Protein AF-A0A2V7BMK0-F1 (afdb_monomer_lite)

Foldseek 3Di:
DDADDDDDDPPQALVNLLVVLVVLVVVLVVCVVPVLVVQCVQLVVCVVPDVVSVPDDSVVDDSVPDDGDRHADDPPVNLQVVVVVCVVVVNQVPPPDSCVRDDPPSRVSSVVSD

Sequence (114 aa):
FFHGTEVGSERVDAQTYAAFNRAVREAVRRINADKRAYLHYFIDYHGPDDPEIAALTIDDLRESRLVVCDPAPIPLDEMQRTFDWLKSWGMLEGTASPVDLVDFDVQREAHAAL

pLDDT: mean 92.26, std 6.26, range [62.94, 98.31]

Secondary structure (DSSP, 8-state):
---------TT--HHHHHHHHHHHHHHHHHHHH-SGGGTTHHHHTTTTT-HHHHT--GGGS-GGG-------PPPHHHHHHHHHHHHHTTTTTT---GGGT--HHHHHHHHHT-

Structure (mmCIF, N/CA/C/O backbone):
data_AF-A0A2V7BMK0-F1
#
_entry.id   AF-A0A2V7BMK0-F1
#
loop_
_atom_site.group_PDB
_atom_site.id
_atom_site.type_symbol
_atom_site.label_atom_id
_atom_site.label_alt_id
_atom_site.label_comp_id
_atom_site.label_asym_id
_atom_site.label_entity_id
_atom_site.label_seq_id
_atom_site.pdbx_PDB_ins_code
_atom_site.Cartn_x
_atom_site.Cartn_y
_atom_site.Cartn_z
_atom_site.occupancy
_atom_site.B_iso_or_equiv
_atom_site.auth_seq_id
_atom_site.auth_comp_id
_atom_site.auth_asym_id
_atom_site.auth_atom_id
_atom_site.pdbx_PDB_model_num
ATOM 1 N N . PHE A 1 1 ? -8.857 -9.842 -8.381 1.00 62.94 1 PHE A N 1
ATOM 2 C CA . PHE A 1 1 ? -7.791 -9.801 -7.365 1.00 62.94 1 PHE A CA 1
ATOM 3 C C . PHE A 1 1 ? -7.338 -8.357 -7.222 1.00 62.94 1 PHE A C 1
ATOM 5 O O . PHE A 1 1 ? -7.567 -7.594 -8.152 1.00 62.94 1 PHE A O 1
ATOM 12 N N . PHE A 1 2 ? -6.812 -7.968 -6.060 1.00 76.56 2 PHE A N 1
ATOM 13 C CA . PHE A 1 2 ? -6.234 -6.640 -5.842 1.00 76.56 2 PHE A CA 1
ATOM 14 C C . PHE A 1 2 ? -4.714 -6.799 -5.782 1.00 76.56 2 PHE A C 1
ATOM 16 O O . PHE A 1 2 ? -4.239 -7.676 -5.061 1.00 76.56 2 PHE A O 1
ATOM 23 N N . HIS A 1 3 ? -3.976 -5.975 -6.524 1.00 82.44 3 HIS A N 1
ATOM 24 C CA . HIS A 1 3 ? -2.517 -5.923 -6.474 1.00 82.44 3 HIS A CA 1
ATOM 25 C C . HIS A 1 3 ? -2.105 -4.571 -5.898 1.00 82.44 3 HIS A C 1
ATOM 27 O O . HIS A 1 3 ? -2.465 -3.525 -6.436 1.00 82.44 3 HIS A O 1
ATOM 33 N N . GLY A 1 4 ? -1.409 -4.602 -4.763 1.00 75.06 4 GLY A N 1
ATOM 34 C CA . GLY A 1 4 ? -0.757 -3.418 -4.214 1.00 75.06 4 GLY A CA 1
ATOM 35 C C . GLY A 1 4 ? 0.526 -3.127 -4.985 1.00 75.06 4 GLY A C 1
ATOM 36 O O . GLY A 1 4 ? 1.204 -4.052 -5.432 1.00 75.06 4 GLY A O 1
ATOM 37 N N . THR A 1 5 ? 0.858 -1.849 -5.136 1.00 79.12 5 THR A N 1
ATOM 38 C CA . THR A 1 5 ? 2.106 -1.405 -5.761 1.00 79.12 5 THR A CA 1
ATOM 39 C C . THR A 1 5 ? 2.835 -0.481 -4.804 1.00 79.12 5 THR A C 1
ATOM 41 O O . THR A 1 5 ? 2.249 0.496 -4.340 1.00 79.12 5 THR A O 1
ATOM 44 N N . GLU A 1 6 ? 4.102 -0.768 -4.539 1.00 84.88 6 GLU A N 1
ATOM 45 C CA . GLU A 1 6 ? 4.950 0.064 -3.690 1.00 84.88 6 GLU A CA 1
ATOM 46 C C . GLU A 1 6 ? 5.823 0.965 -4.562 1.00 84.88 6 GLU A C 1
ATOM 48 O O . GLU A 1 6 ? 6.371 0.524 -5.574 1.00 84.88 6 GLU A O 1
ATOM 53 N N . VAL A 1 7 ? 5.965 2.227 -4.163 1.00 86.75 7 VAL A N 1
ATOM 54 C CA . VAL A 1 7 ? 6.867 3.177 -4.821 1.00 86.75 7 VAL A CA 1
ATOM 55 C C . VAL A 1 7 ? 8.083 3.369 -3.924 1.00 86.75 7 VAL A C 1
ATOM 57 O O . VAL A 1 7 ? 7.992 3.957 -2.848 1.00 86.75 7 VAL A O 1
ATOM 60 N N . GLY A 1 8 ? 9.225 2.849 -4.367 1.00 85.56 8 GLY A N 1
ATOM 61 C CA . GLY A 1 8 ? 10.514 3.003 -3.699 1.00 85.56 8 GLY A CA 1
ATOM 62 C C . GLY A 1 8 ? 11.393 4.044 -4.387 1.00 85.56 8 GLY A C 1
ATOM 63 O O . GLY A 1 8 ? 11.264 4.300 -5.580 1.00 85.56 8 GLY A O 1
ATOM 64 N N . SER A 1 9 ? 12.322 4.638 -3.638 1.00 88.00 9 SER A N 1
ATOM 65 C CA . SER A 1 9 ? 13.436 5.379 -4.245 1.00 88.00 9 SER A CA 1
ATOM 66 C C . SER A 1 9 ? 14.479 4.411 -4.811 1.00 88.00 9 SER A C 1
ATOM 68 O O . SER A 1 9 ? 14.639 3.326 -4.256 1.00 88.00 9 SER A O 1
ATOM 70 N N . GLU A 1 10 ? 15.315 4.864 -5.748 1.00 86.62 10 GLU A N 1
ATOM 71 C CA . GLU A 1 10 ? 16.469 4.113 -6.295 1.00 86.62 10 GLU A CA 1
ATOM 72 C C . GLU A 1 10 ? 17.457 3.585 -5.232 1.00 86.62 10 GLU A C 1
ATOM 74 O O . GLU A 1 10 ? 18.289 2.727 -5.504 1.00 86.62 10 GLU A O 1
ATOM 79 N N . ARG A 1 11 ? 17.390 4.095 -3.997 1.00 89.25 11 ARG A N 1
ATOM 80 C CA . ARG A 1 11 ? 18.227 3.650 -2.872 1.00 89.25 11 ARG A CA 1
ATOM 81 C C . ARG A 1 11 ? 17.766 2.340 -2.229 1.00 89.25 11 ARG A C 1
ATOM 83 O O . ARG A 1 11 ? 18.446 1.859 -1.326 1.00 89.25 11 ARG A O 1
ATOM 90 N N . VAL A 1 12 ? 16.599 1.819 -2.603 1.00 91.31 12 VAL A N 1
ATOM 91 C CA . VAL A 1 12 ? 16.046 0.584 -2.039 1.00 91.31 12 VAL A CA 1
ATOM 92 C C . VAL A 1 12 ? 16.524 -0.593 -2.882 1.00 91.31 12 VAL A C 1
ATOM 94 O O . VAL A 1 12 ? 16.030 -0.814 -3.981 1.00 91.31 12 VAL A O 1
ATOM 97 N N . ASP A 1 13 ? 17.480 -1.354 -2.355 1.00 92.25 13 ASP A N 1
ATOM 98 C CA . ASP A 1 13 ? 17.949 -2.583 -2.994 1.00 92.25 13 ASP A CA 1
ATOM 99 C C . ASP A 1 13 ? 16.997 -3.771 -2.757 1.00 92.25 13 ASP A C 1
ATOM 101 O O . ASP A 1 13 ? 16.095 -3.734 -1.911 1.00 92.25 13 ASP A O 1
ATOM 105 N N . ALA A 1 14 ? 17.217 -4.864 -3.494 1.00 92.12 14 ALA A N 1
ATOM 106 C CA . ALA A 1 14 ? 16.399 -6.073 -3.402 1.00 92.12 14 ALA A CA 1
ATOM 107 C C . ALA A 1 14 ? 16.376 -6.683 -1.990 1.00 92.12 14 ALA A C 1
ATOM 109 O O . ALA A 1 14 ? 15.344 -7.194 -1.552 1.00 92.12 14 ALA A O 1
ATOM 110 N N . GLN A 1 15 ? 17.482 -6.604 -1.242 1.00 93.44 15 GLN A N 1
ATOM 111 C CA . GLN A 1 15 ? 17.551 -7.127 0.124 1.00 93.44 15 GLN A CA 1
ATOM 112 C C . GLN A 1 15 ? 16.658 -6.324 1.078 1.00 93.44 15 GLN A C 1
ATOM 114 O O . GLN A 1 15 ? 15.911 -6.902 1.878 1.00 93.44 15 GLN A O 1
ATOM 119 N N . THR A 1 16 ? 16.728 -4.998 0.994 1.00 93.62 16 THR A N 1
ATOM 120 C CA . THR A 1 16 ? 15.912 -4.066 1.774 1.00 93.62 16 THR A CA 1
ATOM 121 C C . THR A 1 16 ? 14.443 -4.219 1.402 1.00 93.62 16 THR A C 1
ATOM 123 O O . THR A 1 16 ? 13.597 -4.335 2.291 1.00 93.62 16 THR A O 1
ATOM 126 N N . TYR A 1 17 ? 14.135 -4.321 0.107 1.00 92.75 17 TYR A N 1
ATOM 127 C CA . TYR A 1 17 ? 12.772 -4.531 -0.373 1.00 92.75 17 TYR A CA 1
ATOM 128 C C . TYR A 1 17 ? 12.198 -5.885 0.079 1.00 92.75 17 TYR A C 1
ATOM 130 O O . TYR A 1 17 ? 11.066 -5.955 0.553 1.00 92.75 17 TYR A O 1
ATOM 138 N N . ALA A 1 18 ? 12.993 -6.960 0.067 1.00 93.06 18 ALA A N 1
ATOM 139 C CA . ALA A 1 18 ? 12.579 -8.258 0.606 1.00 93.06 18 ALA A CA 1
ATOM 140 C C . ALA A 1 18 ? 12.309 -8.204 2.120 1.00 93.06 18 ALA A C 1
ATOM 142 O O . ALA A 1 18 ? 11.354 -8.810 2.610 1.00 93.06 18 ALA A O 1
ATOM 143 N N . ALA A 1 19 ? 13.137 -7.480 2.882 1.00 94.50 19 ALA A N 1
ATOM 144 C CA . ALA A 1 19 ? 12.921 -7.288 4.315 1.00 94.50 19 ALA A CA 1
ATOM 145 C C . ALA A 1 19 ? 11.632 -6.514 4.602 1.00 94.50 19 ALA A C 1
ATOM 147 O O . ALA A 1 19 ? 10.859 -6.918 5.475 1.00 94.50 19 ALA A O 1
ATOM 148 N N . PHE A 1 20 ? 11.379 -5.462 3.827 1.00 93.19 20 PHE A N 1
ATOM 149 C CA . PHE A 1 20 ? 10.130 -4.717 3.860 1.00 93.19 20 PHE A CA 1
ATOM 150 C C . PHE A 1 20 ? 8.929 -5.623 3.546 1.00 93.19 20 PHE A C 1
ATOM 152 O O . PHE A 1 20 ? 8.000 -5.701 4.349 1.00 93.19 20 PHE A O 1
ATOM 159 N N . ASN A 1 21 ? 8.989 -6.418 2.474 1.00 93.31 21 ASN A N 1
ATOM 160 C CA . ASN A 1 21 ? 7.914 -7.340 2.102 1.00 93.31 21 ASN A CA 1
ATOM 161 C C . ASN A 1 21 ? 7.611 -8.38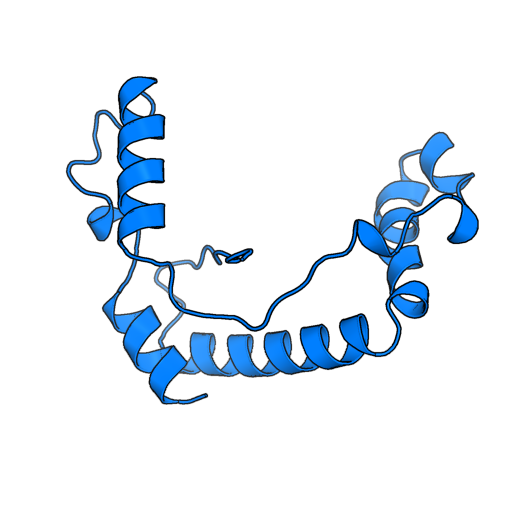7 3.186 1.00 93.31 21 ASN A C 1
ATOM 163 O O . ASN A 1 21 ? 6.448 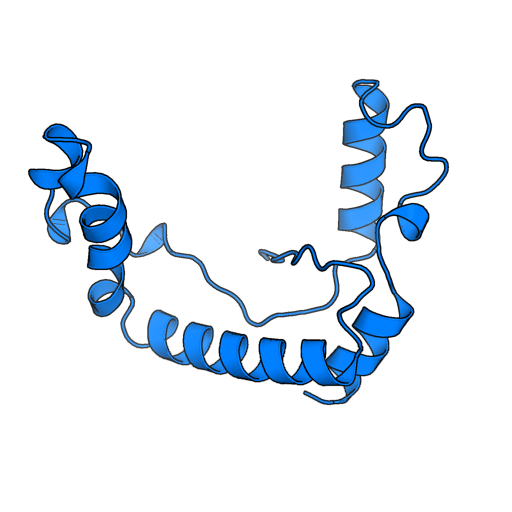-8.730 3.393 1.00 93.31 21 ASN A O 1
ATOM 167 N N . ARG A 1 22 ? 8.613 -8.873 3.935 1.00 95.62 22 ARG A N 1
ATOM 168 C CA . ARG A 1 22 ? 8.367 -9.753 5.096 1.00 95.62 22 ARG A CA 1
ATOM 169 C C . ARG A 1 22 ? 7.572 -9.049 6.196 1.00 95.62 22 ARG A C 1
ATOM 171 O O . ARG A 1 22 ? 6.674 -9.657 6.776 1.00 95.62 22 ARG A O 1
ATOM 178 N N . ALA A 1 23 ? 7.882 -7.783 6.474 1.00 96.38 23 ALA A N 1
ATOM 179 C CA . ALA A 1 23 ? 7.135 -6.990 7.447 1.00 96.38 23 ALA A CA 1
ATOM 180 C C . ALA A 1 23 ? 5.696 -6.725 6.972 1.00 96.38 23 ALA A C 1
ATOM 182 O O . ALA A 1 23 ? 4.759 -6.894 7.752 1.00 96.38 23 ALA A O 1
ATOM 183 N N . VAL A 1 24 ? 5.513 -6.400 5.687 1.00 95.12 24 VAL A N 1
ATOM 184 C CA . VAL A 1 24 ? 4.187 -6.224 5.073 1.00 95.12 24 VAL A CA 1
ATOM 185 C C . VAL A 1 24 ? 3.368 -7.511 5.162 1.00 95.12 24 VAL A C 1
ATOM 187 O O . VAL A 1 24 ? 2.229 -7.459 5.612 1.00 95.12 24 VAL A O 1
ATOM 190 N N . ARG A 1 25 ? 3.938 -8.680 4.837 1.00 95.38 25 ARG A N 1
ATOM 191 C CA . ARG A 1 25 ? 3.248 -9.980 4.977 1.00 95.38 25 ARG A CA 1
ATOM 192 C C . ARG A 1 25 ? 2.775 -10.238 6.403 1.00 95.38 25 ARG A C 1
ATOM 194 O O . ARG A 1 25 ? 1.652 -10.690 6.615 1.00 95.38 25 ARG A O 1
ATOM 201 N N . GLU A 1 26 ? 3.600 -9.919 7.396 1.00 97.94 26 GLU A N 1
ATOM 202 C CA . GLU A 1 26 ? 3.196 -10.060 8.794 1.00 97.94 26 GLU A CA 1
ATOM 203 C C . GLU A 1 26 ? 2.070 -9.081 9.169 1.00 97.94 26 GLU A C 1
ATOM 205 O O . GLU A 1 26 ? 1.141 -9.464 9.883 1.00 97.94 26 GLU A O 1
ATOM 210 N N . ALA A 1 27 ? 2.092 -7.848 8.656 1.00 97.12 27 ALA A N 1
ATOM 211 C CA . ALA A 1 27 ? 0.995 -6.899 8.836 1.00 97.12 27 ALA A CA 1
ATOM 212 C C . ALA A 1 27 ? -0.300 -7.389 8.167 1.00 97.12 27 ALA A C 1
ATOM 214 O O . ALA A 1 27 ? -1.341 -7.422 8.820 1.00 97.12 27 ALA A O 1
ATOM 215 N N . VAL A 1 28 ? -0.232 -7.857 6.915 1.00 96.75 28 VAL A N 1
ATOM 216 C CA . VAL A 1 28 ? -1.360 -8.456 6.179 1.00 96.75 28 VAL A CA 1
ATOM 217 C C . VAL A 1 28 ? -1.960 -9.613 6.971 1.00 96.75 28 VAL A C 1
ATOM 219 O O . VAL A 1 28 ? -3.179 -9.670 7.141 1.00 96.75 28 VAL A O 1
ATOM 222 N N . ARG A 1 29 ? -1.122 -10.509 7.512 1.00 97.88 29 ARG A N 1
ATOM 223 C CA . ARG A 1 29 ? -1.565 -11.636 8.343 1.00 97.88 29 ARG A CA 1
ATOM 224 C C . ARG A 1 29 ? -2.322 -11.163 9.584 1.00 97.88 29 ARG A C 1
ATOM 226 O O . ARG A 1 29 ? -3.385 -11.703 9.883 1.00 97.88 29 ARG A O 1
ATOM 233 N N . ARG A 1 30 ? -1.790 -10.174 10.310 1.00 98.31 30 ARG A N 1
ATOM 234 C CA . ARG A 1 30 ? -2.419 -9.652 11.536 1.00 98.31 30 ARG A CA 1
ATOM 235 C C . ARG A 1 30 ? -3.722 -8.911 11.247 1.00 98.31 30 ARG A C 1
ATOM 237 O O . ARG A 1 30 ? -4.725 -9.200 11.890 1.00 98.31 30 ARG A O 1
ATOM 244 N N . ILE A 1 31 ? -3.726 -8.030 10.247 1.00 97.75 31 ILE A N 1
ATOM 245 C CA . ILE A 1 31 ? -4.911 -7.265 9.838 1.00 97.75 31 ILE A CA 1
ATOM 246 C C . ILE A 1 31 ? -6.014 -8.209 9.361 1.00 97.75 31 ILE A C 1
ATOM 248 O O . ILE A 1 31 ? -7.171 -8.042 9.726 1.00 97.75 31 ILE A O 1
ATOM 252 N N . ASN A 1 32 ? -5.687 -9.229 8.563 1.00 97.06 32 ASN A N 1
ATOM 2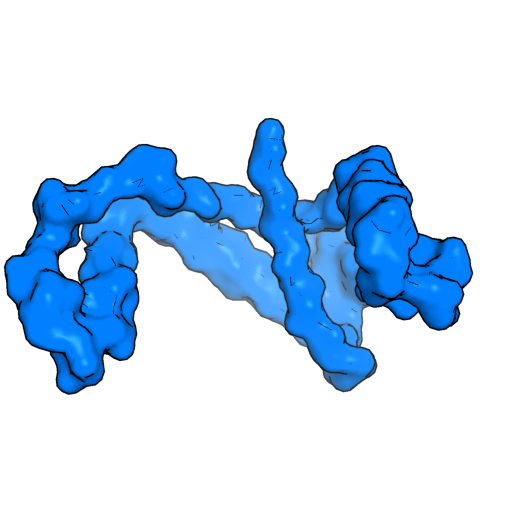53 C CA . ASN A 1 32 ? -6.701 -10.176 8.106 1.00 97.06 32 ASN A CA 1
ATOM 254 C C . ASN A 1 32 ? -7.244 -11.076 9.224 1.00 97.06 32 ASN A C 1
ATOM 256 O O . ASN A 1 32 ? -8.380 -11.531 9.094 1.00 97.06 32 ASN A O 1
ATOM 260 N N . ALA A 1 33 ? -6.479 -11.312 10.295 1.00 98.19 33 ALA A N 1
ATOM 261 C CA . ALA A 1 33 ? -6.933 -12.076 11.457 1.00 98.19 33 ALA A CA 1
ATOM 262 C C . ALA A 1 33 ? -7.924 -11.295 12.338 1.00 98.19 33 ALA A C 1
ATOM 264 O O . ALA A 1 33 ? -8.830 -11.902 12.901 1.00 98.19 33 ALA A O 1
ATOM 265 N N . ASP A 1 34 ? -7.769 -9.973 12.438 1.00 98.00 34 ASP A N 1
ATOM 266 C CA . ASP A 1 34 ? -8.668 -9.097 13.192 1.00 98.00 34 ASP A CA 1
ATOM 267 C C . ASP A 1 34 ? -8.665 -7.692 12.582 1.00 98.00 34 ASP A C 1
ATOM 269 O O . ASP A 1 34 ? -7.907 -6.824 13.002 1.00 98.00 34 ASP A O 1
ATOM 273 N N . LYS A 1 35 ? -9.508 -7.450 11.571 1.00 97.75 35 LYS A N 1
ATOM 274 C CA . LYS A 1 35 ? -9.567 -6.139 10.902 1.00 97.75 35 LYS A CA 1
ATOM 275 C C . LYS A 1 35 ? -10.025 -5.045 11.857 1.00 97.75 35 LYS A C 1
ATOM 277 O O . LYS A 1 35 ? -9.542 -3.916 11.773 1.00 97.75 35 LYS A O 1
ATOM 282 N N . ARG A 1 36 ? -10.944 -5.385 12.763 1.00 97.56 36 ARG A N 1
ATOM 283 C CA . ARG A 1 36 ? -11.561 -4.451 13.703 1.00 97.56 36 ARG A CA 1
ATOM 284 C C . ARG A 1 36 ? -10.522 -3.792 14.603 1.00 97.56 36 ARG A C 1
ATOM 286 O O . ARG A 1 36 ? -10.594 -2.581 14.801 1.00 97.56 36 ARG A O 1
ATOM 293 N N . ALA A 1 37 ? -9.525 -4.549 15.063 1.00 97.44 37 ALA A N 1
ATOM 294 C CA . ALA A 1 37 ? -8.426 -4.031 15.876 1.00 97.44 37 ALA A CA 1
ATOM 295 C C . ALA A 1 37 ? -7.562 -2.962 15.183 1.00 97.44 37 ALA A C 1
ATOM 297 O O . ALA A 1 37 ? -6.836 -2.258 15.873 1.00 97.44 37 ALA A O 1
ATOM 298 N N . TYR A 1 38 ? -7.638 -2.813 13.855 1.00 97.44 38 TYR A N 1
ATOM 299 C CA . TYR A 1 38 ? -6.841 -1.846 13.087 1.00 97.44 38 TYR A CA 1
ATOM 300 C C . TYR A 1 38 ? -7.657 -0.662 12.551 1.00 97.44 38 TYR A C 1
ATOM 302 O O . TYR A 1 38 ? -7.074 0.298 12.052 1.00 97.44 38 TYR A O 1
ATOM 310 N N . LEU A 1 39 ? -8.993 -0.688 12.648 1.00 97.38 39 LEU A N 1
ATOM 311 C CA . LEU A 1 39 ? -9.846 0.373 12.091 1.00 97.38 39 LEU A CA 1
ATOM 312 C C . LEU A 1 39 ? -9.636 1.732 12.769 1.00 97.38 39 LEU A C 1
ATOM 314 O O . LEU A 1 39 ? -9.820 2.763 12.126 1.00 97.38 39 LEU A O 1
ATOM 318 N N . HIS A 1 40 ? -9.209 1.742 14.034 1.00 97.06 40 HIS A N 1
ATOM 319 C CA . HIS A 1 40 ? -8.957 2.981 14.770 1.00 97.06 40 HIS A CA 1
ATOM 320 C C . HIS A 1 40 ? -7.874 3.852 14.111 1.00 97.06 40 HIS A C 1
ATOM 322 O O . HIS A 1 40 ? -7.948 5.070 14.215 1.00 97.06 40 HIS A O 1
ATOM 328 N N . TYR A 1 41 ? -6.925 3.273 13.359 1.00 96.81 41 TYR A N 1
ATOM 329 C CA . TYR A 1 41 ? -5.873 4.049 12.694 1.00 96.81 41 TYR A CA 1
ATOM 330 C C . TYR A 1 41 ? -6.414 5.089 11.701 1.00 96.81 41 TYR A C 1
ATOM 332 O O . TYR A 1 41 ? -5.792 6.136 11.530 1.00 96.81 41 TYR A O 1
ATOM 340 N N . PHE A 1 42 ? -7.574 4.841 11.080 1.00 95.31 42 PHE A N 1
ATOM 341 C CA . PHE A 1 42 ? -8.220 5.812 10.186 1.00 95.31 42 PHE A CA 1
ATOM 342 C C . PHE A 1 42 ? -8.784 7.028 10.931 1.00 95.31 42 PHE A C 1
ATOM 344 O O . PHE A 1 42 ? -8.945 8.088 10.333 1.00 95.31 42 PHE A O 1
ATOM 351 N N . ILE A 1 43 ? -9.073 6.873 12.223 1.00 97.56 43 ILE A N 1
ATOM 352 C CA . ILE A 1 43 ? -9.585 7.932 13.092 1.00 97.56 43 ILE A CA 1
ATOM 353 C C . ILE A 1 43 ? -8.406 8.638 13.758 1.00 97.56 43 ILE A C 1
ATOM 355 O O . ILE A 1 43 ? -8.277 9.848 13.637 1.00 97.56 43 ILE A O 1
ATOM 359 N N . ASP A 1 44 ? -7.501 7.889 14.389 1.00 97.56 44 ASP A N 1
ATOM 360 C CA . ASP A 1 44 ? -6.392 8.434 15.180 1.00 97.56 44 ASP A CA 1
ATOM 361 C C . ASP A 1 44 ? -5.464 9.352 14.378 1.00 97.56 44 ASP A C 1
ATOM 363 O O . ASP A 1 44 ? -4.934 10.319 14.921 1.00 97.56 44 ASP A O 1
ATOM 367 N N . TYR A 1 45 ? -5.249 9.052 13.092 1.00 96.50 45 TYR A N 1
ATOM 368 C CA . TYR A 1 45 ? -4.367 9.852 12.245 1.00 96.50 45 TYR A CA 1
ATOM 369 C C . TYR A 1 45 ? -4.970 11.217 11.880 1.00 96.50 45 TYR A C 1
ATOM 371 O O . TYR A 1 45 ? -4.247 12.207 11.833 1.00 96.50 45 TYR A O 1
ATOM 379 N N . HIS A 1 46 ? -6.281 11.280 11.631 1.00 95.56 46 HIS A N 1
ATOM 380 C CA . HIS A 1 46 ? -6.960 12.484 11.131 1.00 95.56 46 HIS A CA 1
ATOM 381 C C . HIS A 1 46 ? -7.736 13.250 12.211 1.00 95.56 46 HIS A C 1
ATOM 383 O O . HIS A 1 46 ? -7.909 14.460 12.102 1.00 95.56 46 HIS A O 1
ATOM 389 N N . GLY A 1 47 ? -8.174 12.572 13.270 1.00 97.19 47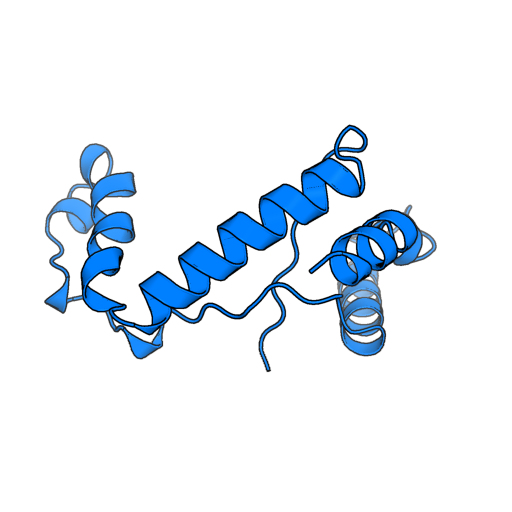 GLY A N 1
ATOM 390 C CA . GLY A 1 47 ? -8.961 13.143 14.361 1.00 97.19 47 GLY A CA 1
ATOM 391 C C . GLY A 1 47 ? -8.327 14.348 15.072 1.00 97.19 47 GLY A C 1
ATOM 392 O O . GLY A 1 47 ? -9.077 15.232 15.480 1.00 97.19 47 GLY A O 1
ATOM 393 N N . PRO A 1 48 ? -6.989 14.463 15.212 1.00 97.56 48 PRO A N 1
ATOM 394 C CA . PRO A 1 48 ? -6.382 15.671 15.772 1.00 97.56 48 PRO A CA 1
ATOM 395 C C . PRO A 1 48 ? -6.685 16.952 14.980 1.00 97.56 48 PRO A C 1
ATOM 397 O O . PRO A 1 48 ? -6.792 18.018 15.586 1.00 97.56 48 PRO A O 1
ATOM 400 N N . ASP A 1 49 ? -6.845 16.841 13.658 1.00 97.50 49 ASP A N 1
ATOM 401 C CA . ASP A 1 49 ? -6.998 17.979 12.744 1.00 97.50 49 ASP A CA 1
ATOM 402 C C . ASP A 1 49 ? -8.432 18.133 12.200 1.00 97.50 49 ASP A C 1
ATOM 404 O O . ASP A 1 49 ? -8.776 19.187 11.661 1.00 97.50 49 ASP A O 1
ATOM 408 N N . ASP A 1 50 ? -9.282 17.112 12.354 1.00 97.81 50 ASP A N 1
ATOM 409 C CA . ASP A 1 50 ? -10.648 17.082 11.827 1.00 97.81 50 ASP A CA 1
ATOM 410 C C . ASP A 1 50 ? -11.670 16.644 12.902 1.00 97.81 50 ASP A C 1
ATOM 412 O O . ASP A 1 50 ? -11.754 15.457 13.245 1.00 97.81 50 ASP A O 1
ATOM 416 N N . PRO A 1 51 ? -12.487 17.583 13.428 1.00 97.50 51 PRO A N 1
ATOM 417 C CA . PRO A 1 51 ? -13.512 17.285 14.426 1.00 97.50 51 PRO A CA 1
ATOM 418 C C . PRO A 1 51 ? -14.601 16.312 13.959 1.00 97.50 51 PRO A C 1
ATOM 420 O O . PRO A 1 51 ? -15.176 15.615 14.795 1.00 97.50 51 PRO A O 1
ATOM 423 N N . GLU A 1 52 ? -14.914 16.266 12.659 1.00 97.94 52 GLU A N 1
ATOM 424 C CA . GLU A 1 52 ? -15.906 15.326 12.128 1.00 97.94 52 GLU A CA 1
ATOM 425 C C . GLU A 1 52 ? -15.351 13.902 12.153 1.00 97.94 52 GLU A C 1
ATOM 427 O O . GLU A 1 52 ? -16.059 12.975 12.546 1.00 97.94 52 GLU A O 1
ATOM 432 N N . ILE A 1 53 ? -14.065 13.732 11.829 1.00 97.31 53 ILE A N 1
ATOM 433 C CA . ILE A 1 53 ? -13.392 12.433 11.940 1.00 97.31 53 ILE A CA 1
ATOM 434 C C . ILE A 1 53 ? -13.209 12.026 13.404 1.00 97.31 53 ILE A C 1
ATOM 436 O O . ILE A 1 53 ? -13.448 10.869 13.742 1.00 97.31 53 ILE A O 1
ATOM 440 N N . ALA A 1 54 ? -12.854 12.961 14.289 1.00 97.50 54 ALA A N 1
ATOM 441 C CA . ALA A 1 54 ? -12.692 12.695 15.721 1.00 97.50 54 ALA A CA 1
ATOM 442 C C . ALA A 1 54 ? -13.981 12.205 16.406 1.00 97.50 54 ALA A C 1
ATOM 444 O O . ALA A 1 54 ? -13.916 11.547 17.444 1.00 97.50 54 ALA A O 1
ATOM 445 N N . ALA A 1 55 ? -15.147 12.542 15.848 1.00 98.12 55 ALA A N 1
ATOM 446 C CA . ALA A 1 55 ? -16.442 12.096 16.348 1.00 98.12 55 ALA A CA 1
ATOM 447 C C . ALA A 1 55 ? -16.801 10.659 15.927 1.00 98.12 55 ALA A C 1
ATOM 449 O O . ALA A 1 55 ? -17.735 10.086 16.493 1.00 98.12 55 ALA A O 1
ATOM 450 N N . LEU A 1 56 ? -16.095 10.083 14.947 1.00 98.12 56 LEU A N 1
ATOM 451 C CA . LEU A 1 56 ? -16.337 8.719 14.485 1.00 98.12 56 LEU A CA 1
ATOM 452 C C . LEU A 1 56 ? -15.860 7.689 15.509 1.00 98.12 56 LEU A C 1
ATOM 454 O O . LEU A 1 56 ? -14.940 7.899 16.300 1.00 98.12 56 LEU A O 1
ATOM 458 N N . THR A 1 57 ? -16.465 6.515 15.428 1.00 97.75 57 THR A N 1
ATOM 459 C CA . THR A 1 57 ? -16.066 5.312 16.146 1.00 97.75 57 THR A CA 1
ATOM 460 C C . THR A 1 57 ? -15.732 4.203 15.153 1.00 97.75 57 THR A C 1
ATOM 462 O O . THR A 1 57 ? -16.065 4.264 13.969 1.00 97.75 57 THR A O 1
ATOM 465 N N . ILE A 1 58 ? -15.102 3.129 15.630 1.00 97.44 58 ILE A N 1
ATOM 466 C CA . ILE A 1 58 ? -14.823 1.960 14.782 1.00 97.44 58 ILE A CA 1
ATOM 467 C C . ILE A 1 58 ? -16.097 1.304 14.223 1.00 97.44 58 ILE A C 1
ATOM 469 O O . ILE A 1 58 ? -16.015 0.601 13.220 1.00 97.44 58 ILE A O 1
ATOM 473 N N . ASP A 1 59 ? -17.260 1.532 14.844 1.00 97.81 59 ASP A N 1
ATOM 474 C CA . ASP A 1 59 ? -18.548 1.003 14.382 1.00 97.81 59 ASP A CA 1
ATOM 475 C C . ASP A 1 59 ? -19.104 1.764 13.169 1.00 97.81 59 ASP A C 1
ATOM 477 O O . ASP A 1 59 ? -19.935 1.229 12.432 1.00 97.81 59 ASP A O 1
ATOM 481 N N . ASP A 1 60 ? -18.590 2.966 12.899 1.00 97.38 60 ASP A N 1
ATOM 482 C CA . ASP A 1 60 ? -18.914 3.749 11.703 1.00 97.38 60 ASP A CA 1
ATOM 483 C C . ASP A 1 60 ? -18.131 3.270 10.464 1.00 97.38 60 ASP A C 1
ATOM 485 O O . ASP A 1 60 ? -18.456 3.612 9.321 1.00 97.38 60 ASP A O 1
ATOM 489 N N . LEU A 1 61 ? -17.109 2.432 10.668 1.00 96.56 61 LEU A N 1
ATOM 490 C CA . LEU A 1 61 ? -16.224 1.920 9.628 1.00 96.56 61 LEU A CA 1
ATOM 491 C C . LEU A 1 61 ? -16.594 0.483 9.239 1.00 96.56 61 LEU A C 1
ATOM 493 O O . LEU A 1 61 ? -16.943 -0.363 10.058 1.00 96.56 61 LEU A O 1
ATOM 497 N N . ARG A 1 62 ? -16.500 0.173 7.942 1.00 96.31 62 ARG A N 1
ATOM 498 C CA . ARG A 1 62 ? -16.852 -1.154 7.412 1.00 96.31 62 ARG A CA 1
ATOM 499 C C . ARG A 1 62 ? -15.603 -1.993 7.185 1.00 96.31 62 ARG A C 1
ATOM 501 O O . ARG A 1 62 ? -14.867 -1.729 6.238 1.00 96.31 62 ARG A O 1
ATOM 508 N N . GLU A 1 63 ? -15.438 -3.078 7.942 1.00 95.56 63 GLU A N 1
ATOM 509 C CA . GLU A 1 63 ? -14.314 -4.023 7.780 1.00 95.56 63 GLU A CA 1
ATOM 510 C C . GLU A 1 63 ? -14.153 -4.534 6.339 1.00 95.56 63 GLU A C 1
ATOM 512 O O . GLU A 1 63 ? -13.038 -4.683 5.850 1.00 95.56 63 GLU A O 1
ATOM 517 N N . SER A 1 64 ? -15.262 -4.737 5.617 1.00 94.62 64 SER A N 1
ATOM 518 C CA . SER A 1 64 ? -15.255 -5.162 4.204 1.00 94.62 64 SER A CA 1
ATOM 519 C C . SER A 1 64 ? -14.562 -4.187 3.241 1.00 94.62 64 SER A C 1
ATOM 521 O O . SER A 1 64 ? -14.261 -4.566 2.111 1.00 94.62 64 SER A O 1
ATOM 523 N N . ARG A 1 65 ? -14.318 -2.937 3.657 1.00 93.81 65 ARG A N 1
ATOM 524 C CA . ARG A 1 65 ? -13.583 -1.932 2.876 1.00 93.81 65 ARG A CA 1
ATOM 525 C C . ARG A 1 65 ? -12.077 -1.955 3.139 1.00 93.81 65 ARG A C 1
ATOM 527 O O . ARG A 1 65 ? -11.339 -1.419 2.321 1.00 93.81 65 ARG A O 1
ATOM 534 N N . LEU A 1 66 ? -11.621 -2.596 4.217 1.00 94.38 66 LEU A N 1
ATOM 535 C CA . LEU A 1 66 ? -10.201 -2.805 4.484 1.00 94.38 66 LEU A CA 1
ATOM 536 C C . LEU A 1 66 ? -9.748 -4.105 3.815 1.00 94.38 66 LEU A C 1
ATOM 538 O O . LEU A 1 66 ? -9.901 -5.199 4.361 1.00 94.38 66 LEU A O 1
ATOM 542 N N . VAL A 1 67 ? -9.199 -3.980 2.609 1.00 93.38 67 VAL A N 1
ATOM 543 C CA . VAL A 1 67 ? -8.677 -5.111 1.837 1.00 93.38 67 VAL A CA 1
ATOM 544 C C . VAL A 1 67 ? -7.164 -4.990 1.750 1.00 93.38 67 VAL A C 1
ATOM 546 O O . VAL A 1 67 ? -6.650 -4.055 1.147 1.00 93.38 67 VAL A O 1
ATOM 549 N N . VAL A 1 68 ? -6.462 -5.949 2.352 1.00 93.88 68 VAL A N 1
ATOM 550 C CA . VAL A 1 68 ? -5.003 -6.066 2.278 1.00 93.88 68 VAL A CA 1
ATOM 551 C C . VAL A 1 68 ? -4.637 -7.453 1.761 1.00 93.88 68 VAL A C 1
ATOM 553 O O . VAL A 1 68 ? -5.214 -8.462 2.185 1.00 93.88 68 VAL A O 1
ATOM 556 N N . CYS A 1 69 ? -3.699 -7.496 0.821 1.00 92.81 69 CYS A N 1
ATOM 557 C CA . CYS A 1 69 ? -3.222 -8.711 0.170 1.00 92.81 69 CYS A CA 1
ATOM 558 C C . CYS A 1 69 ? -1.717 -8.845 0.386 1.00 92.81 69 CYS A C 1
ATOM 560 O O . CYS A 1 69 ? -1.032 -7.843 0.587 1.00 92.81 69 CYS A O 1
ATOM 562 N N . ASP A 1 70 ? -1.212 -10.078 0.337 1.00 92.56 70 ASP A N 1
ATOM 563 C CA . ASP A 1 70 ? 0.231 -10.305 0.365 1.00 92.56 70 ASP A CA 1
ATOM 564 C C . ASP A 1 70 ? 0.900 -9.563 -0.809 1.00 92.56 70 ASP A C 1
ATOM 566 O O . ASP A 1 70 ? 0.335 -9.527 -1.908 1.00 92.56 70 ASP A O 1
ATOM 570 N N . PRO A 1 71 ? 2.094 -8.977 -0.600 1.00 90.62 71 PRO A N 1
ATOM 571 C CA . PRO A 1 71 ? 2.835 -8.316 -1.658 1.00 90.62 71 PRO A CA 1
ATOM 572 C C . PRO A 1 71 ? 3.201 -9.337 -2.738 1.00 90.62 71 PRO A C 1
ATOM 574 O O . PRO A 1 71 ? 3.758 -10.401 -2.453 1.00 90.62 71 PRO A O 1
ATOM 577 N N . ALA A 1 72 ? 2.923 -8.985 -3.987 1.00 89.38 72 ALA A N 1
ATOM 578 C CA . ALA A 1 72 ? 3.225 -9.789 -5.161 1.00 89.38 72 ALA A CA 1
ATOM 579 C C . ALA A 1 72 ? 3.690 -8.880 -6.311 1.00 89.38 72 ALA A C 1
ATOM 581 O O . ALA A 1 72 ? 3.336 -7.699 -6.325 1.00 89.38 72 ALA A O 1
ATOM 582 N N . PRO A 1 73 ? 4.452 -9.414 -7.282 1.00 88.38 73 PRO A N 1
ATOM 583 C CA . PRO A 1 73 ? 4.783 -8.688 -8.501 1.00 88.38 73 PRO A CA 1
ATOM 584 C C . PRO A 1 73 ? 3.539 -8.154 -9.219 1.00 88.38 73 PRO A C 1
ATOM 586 O O . PRO A 1 73 ? 2.496 -8.812 -9.242 1.00 88.38 73 PRO A O 1
ATOM 589 N N . ILE A 1 74 ? 3.669 -6.983 -9.844 1.00 87.25 74 ILE A N 1
ATOM 590 C CA . ILE A 1 74 ? 2.592 -6.382 -10.640 1.00 87.25 74 ILE A CA 1
ATOM 591 C C . ILE A 1 74 ? 2.341 -7.268 -11.870 1.00 87.25 74 ILE A C 1
ATOM 593 O O . ILE A 1 74 ? 3.290 -7.544 -12.612 1.00 87.25 74 ILE A O 1
ATOM 597 N N . PRO A 1 75 ? 1.097 -7.700 -12.141 1.00 89.62 75 PRO A N 1
ATOM 598 C CA . PRO A 1 75 ? 0.795 -8.408 -13.377 1.00 89.62 75 PRO A CA 1
ATOM 599 C C . PRO A 1 75 ? 1.112 -7.543 -14.600 1.00 89.62 75 PRO A C 1
ATOM 601 O O . PRO A 1 75 ? 0.737 -6.370 -14.669 1.00 89.62 75 PRO A O 1
ATOM 604 N N . LEU A 1 76 ? 1.795 -8.128 -15.586 1.00 90.75 76 LEU A N 1
ATOM 605 C CA . LEU A 1 76 ? 2.264 -7.395 -16.767 1.00 90.75 76 LEU A CA 1
ATOM 606 C C . LEU A 1 76 ? 1.117 -6.763 -17.564 1.00 90.75 76 LEU A C 1
ATOM 608 O O . LEU A 1 76 ? 1.265 -5.659 -18.086 1.00 90.75 76 LEU A O 1
ATOM 612 N N . ASP A 1 77 ? -0.029 -7.438 -17.649 1.00 92.31 77 ASP A N 1
ATOM 613 C CA . ASP A 1 77 ? -1.205 -6.937 -18.356 1.00 92.31 77 ASP A CA 1
ATOM 614 C C . ASP A 1 77 ? -1.863 -5.761 -17.618 1.00 92.31 77 ASP A C 1
ATOM 616 O O . ASP A 1 77 ? -2.268 -4.788 -18.256 1.00 92.31 77 ASP A O 1
ATOM 620 N N . GLU A 1 78 ? -1.935 -5.814 -16.284 1.00 91.69 78 GLU A N 1
ATOM 621 C CA . GLU A 1 78 ? -2.444 -4.715 -15.457 1.00 91.69 78 GLU A CA 1
ATOM 622 C C . GLU A 1 78 ? -1.536 -3.485 -15.546 1.00 91.69 78 GLU A C 1
ATOM 624 O O . GLU A 1 78 ? -2.028 -2.367 -15.730 1.00 91.69 78 GLU A O 1
ATOM 629 N N . MET A 1 79 ? -0.216 -3.689 -15.492 1.00 92.38 79 MET A N 1
ATOM 630 C CA . MET A 1 79 ? 0.767 -2.622 -15.665 1.00 92.38 79 MET A 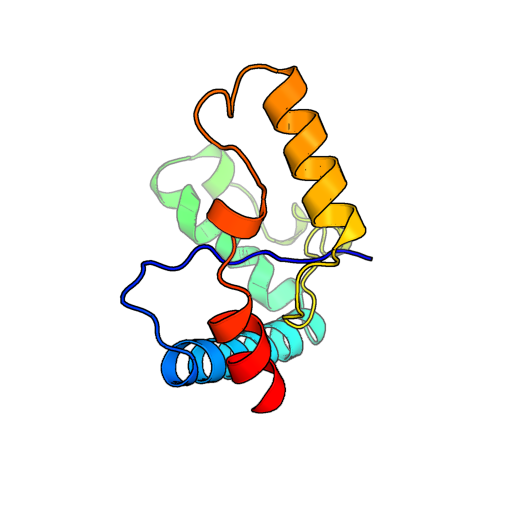CA 1
ATOM 631 C C . MET A 1 79 ? 0.633 -1.960 -17.042 1.00 92.38 79 MET A C 1
ATOM 633 O O . MET A 1 79 ? 0.498 -0.738 -17.123 1.00 92.38 79 MET A O 1
ATOM 637 N N . GLN A 1 80 ? 0.627 -2.756 -18.119 1.00 94.25 80 GLN A N 1
ATOM 638 C CA . GLN A 1 80 ? 0.535 -2.239 -19.486 1.00 94.25 80 GLN A CA 1
ATOM 639 C C . GLN A 1 80 ? -0.767 -1.460 -19.701 1.00 94.25 80 GLN A C 1
ATOM 641 O O . GLN A 1 80 ? -0.743 -0.331 -20.185 1.00 94.25 80 GLN A O 1
ATOM 646 N N . ARG A 1 81 ? -1.905 -2.014 -19.266 1.00 94.94 81 ARG A N 1
ATOM 647 C CA . ARG A 1 81 ? -3.205 -1.336 -19.373 1.00 94.94 81 ARG A CA 1
ATOM 648 C C . ARG A 1 81 ? -3.247 -0.019 -18.602 1.00 94.94 81 ARG A C 1
ATOM 650 O O . ARG A 1 81 ? -3.844 0.940 -19.085 1.00 94.94 81 ARG A O 1
ATOM 657 N N . THR A 1 82 ? -2.643 0.029 -17.415 1.00 93.19 82 THR A N 1
ATOM 658 C CA . THR A 1 82 ? -2.593 1.249 -16.594 1.00 93.19 82 THR A CA 1
ATOM 659 C C . THR A 1 82 ? -1.725 2.316 -17.254 1.00 93.19 82 THR A C 1
ATOM 661 O O . THR A 1 82 ? -2.125 3.478 -17.316 1.00 93.19 82 THR A O 1
ATOM 664 N N . PHE A 1 83 ? -0.578 1.920 -17.809 1.00 94.75 83 PHE A N 1
ATOM 665 C CA . PHE A 1 83 ? 0.297 2.806 -18.570 1.00 94.75 83 PHE A CA 1
ATOM 666 C C . PHE A 1 83 ? -0.398 3.385 -19.804 1.00 94.75 83 PHE A C 1
ATOM 668 O O . PHE A 1 83 ? -0.408 4.603 -19.980 1.00 94.75 83 PHE A O 1
ATOM 675 N N . ASP A 1 84 ? -1.028 2.537 -20.620 1.00 95.81 84 ASP A N 1
ATOM 676 C CA . ASP A 1 84 ? -1.731 2.972 -21.831 1.00 95.81 84 ASP A CA 1
ATOM 677 C C . ASP A 1 84 ? -2.888 3.910 -21.496 1.00 95.81 84 ASP A C 1
ATOM 679 O O . ASP A 1 84 ? -3.086 4.926 -22.169 1.00 95.81 84 ASP A O 1
ATOM 683 N N . TRP A 1 85 ? -3.620 3.605 -20.419 1.00 96.19 85 TRP A N 1
ATOM 684 C CA . TRP A 1 85 ? -4.656 4.488 -19.909 1.00 96.19 85 TRP A CA 1
ATOM 685 C C . TRP A 1 85 ? -4.054 5.844 -19.552 1.00 96.19 85 TRP A C 1
ATOM 687 O O . TRP A 1 85 ? -4.403 6.808 -20.219 1.00 96.19 85 TRP A O 1
ATOM 697 N N . LEU A 1 86 ? -3.094 5.942 -18.627 1.00 95.81 86 LEU A N 1
ATOM 698 C CA . LEU A 1 86 ? -2.475 7.221 -18.229 1.00 95.81 86 LEU A CA 1
ATOM 699 C C . LEU A 1 86 ? -1.888 8.008 -19.413 1.00 95.81 86 LEU A C 1
ATOM 701 O O . LEU A 1 86 ? -2.062 9.226 -19.507 1.00 95.81 86 LEU A O 1
ATOM 705 N N . LYS A 1 87 ? -1.236 7.321 -20.354 1.00 94.94 87 LYS A N 1
ATOM 706 C CA . LYS A 1 87 ? -0.679 7.935 -21.562 1.00 94.94 87 LYS A CA 1
ATOM 707 C C . LYS A 1 87 ? -1.764 8.519 -22.467 1.00 94.94 87 LYS A C 1
ATOM 709 O O . LYS A 1 87 ? -1.558 9.594 -23.024 1.00 94.94 87 LYS A O 1
ATOM 714 N N . SER A 1 88 ? -2.935 7.883 -22.553 1.00 95.69 88 SER A N 1
ATOM 715 C CA . SER A 1 88 ? -4.084 8.416 -23.303 1.00 95.69 88 SER A CA 1
ATOM 716 C C . SER A 1 88 ? -4.637 9.733 -22.737 1.00 95.69 88 SER A C 1
ATOM 718 O O . SER A 1 88 ? -5.233 10.505 -23.483 1.00 95.69 88 SER A O 1
ATOM 720 N N . TRP A 1 89 ? -4.385 10.031 -21.455 1.00 96.69 89 TRP A N 1
ATOM 721 C CA . TRP A 1 89 ? -4.717 11.318 -20.825 1.00 96.69 89 TRP A CA 1
ATOM 722 C C . TRP A 1 89 ? -3.615 12.378 -20.990 1.00 96.69 89 TRP A C 1
ATOM 724 O O . TRP A 1 89 ? -3.738 13.466 -20.435 1.00 96.69 89 TRP A O 1
ATOM 734 N N . GLY A 1 90 ? -2.526 12.076 -21.706 1.00 95.38 90 GLY A N 1
ATOM 735 C CA . GLY A 1 90 ? -1.382 12.984 -21.850 1.00 95.38 90 GLY A CA 1
ATOM 736 C C . GLY A 1 90 ? -0.510 13.091 -20.593 1.00 95.38 90 GLY A C 1
ATOM 737 O O . GLY A 1 90 ? 0.280 14.018 -20.466 1.00 95.38 90 GLY A O 1
ATOM 738 N N . MET A 1 91 ? -0.628 12.156 -19.643 1.00 95.00 91 MET A N 1
ATOM 739 C CA . MET A 1 91 ? 0.092 12.236 -18.360 1.00 95.00 91 MET A CA 1
ATOM 740 C C . MET A 1 91 ? 1.515 11.655 -18.407 1.00 95.00 91 MET A C 1
ATOM 742 O O . MET A 1 91 ? 2.261 11.802 -17.445 1.00 95.00 91 MET A O 1
ATOM 746 N N . LEU A 1 92 ? 1.893 10.987 -19.505 1.00 93.62 92 LEU A N 1
ATOM 747 C CA . LEU A 1 92 ? 3.155 10.245 -19.655 1.00 93.62 92 LEU A CA 1
ATOM 748 C C . LEU A 1 92 ? 3.845 10.529 -21.003 1.00 93.62 92 LEU A C 1
ATOM 750 O O . LEU A 1 92 ? 4.428 9.632 -21.610 1.00 93.62 92 LEU A O 1
ATOM 754 N N . GLU A 1 93 ? 3.759 11.762 -21.512 1.00 89.19 93 GLU A N 1
ATOM 755 C CA . GLU A 1 93 ? 4.302 12.121 -22.836 1.00 89.19 93 GLU A CA 1
ATOM 756 C C . GLU A 1 93 ? 5.805 11.821 -22.974 1.00 89.19 93 GLU A C 1
ATOM 758 O O . GLU A 1 93 ? 6.246 11.354 -24.024 1.00 89.19 93 GLU A O 1
ATOM 763 N N . GLY A 1 94 ? 6.578 12.035 -21.903 1.00 91.50 94 GLY A N 1
ATOM 764 C CA . GLY A 1 94 ? 8.020 11.769 -21.863 1.00 91.50 94 GLY A CA 1
ATOM 765 C C . GLY A 1 94 ? 8.407 10.320 -21.547 1.00 91.50 94 GLY A C 1
ATOM 766 O O . GLY A 1 94 ? 9.578 9.973 -21.673 1.00 91.50 94 GLY A O 1
ATOM 767 N N . THR A 1 95 ? 7.457 9.472 -21.148 1.00 93.31 95 THR A N 1
ATOM 768 C CA . THR A 1 95 ? 7.731 8.077 -20.780 1.00 93.31 95 THR A CA 1
ATOM 769 C C . THR A 1 95 ? 7.435 7.164 -21.965 1.00 93.31 95 THR A C 1
ATOM 771 O O . THR A 1 95 ? 6.299 7.074 -22.453 1.00 93.31 95 THR A O 1
ATOM 774 N N . ALA A 1 96 ? 8.463 6.475 -22.458 1.00 90.12 96 ALA A N 1
ATOM 775 C CA . ALA A 1 96 ? 8.334 5.617 -23.627 1.00 90.12 96 ALA A CA 1
ATOM 776 C C . ALA A 1 96 ? 7.630 4.303 -23.275 1.00 90.12 96 ALA A C 1
ATOM 778 O O . ALA A 1 96 ? 6.751 3.873 -24.028 1.00 90.12 96 ALA A O 1
ATOM 779 N N . SER A 1 97 ? 7.970 3.718 -22.123 1.00 91.19 97 SER A N 1
ATOM 780 C CA . SER A 1 97 ? 7.545 2.382 -21.716 1.00 91.19 97 SER A CA 1
ATOM 781 C C . SER A 1 97 ? 7.205 2.305 -20.221 1.00 91.19 97 SER A C 1
ATOM 783 O O . SER A 1 97 ? 7.842 2.986 -19.418 1.00 91.19 97 SER A O 1
ATOM 785 N N . PRO A 1 98 ? 6.263 1.440 -19.795 1.00 89.00 98 PRO A N 1
ATOM 786 C CA . PRO A 1 98 ? 6.028 1.193 -18.370 1.00 89.00 98 PRO A CA 1
ATOM 787 C C . PRO A 1 98 ? 7.250 0.614 -17.647 1.00 89.00 98 PRO A C 1
ATOM 789 O O . PRO A 1 98 ? 7.376 0.785 -16.438 1.00 89.00 98 PRO A O 1
ATOM 792 N N . VAL A 1 99 ? 8.169 -0.033 -18.372 1.00 89.19 99 VAL A N 1
ATOM 793 C CA . VAL A 1 99 ? 9.414 -0.561 -17.787 1.00 89.19 99 VAL A CA 1
ATOM 794 C C . VAL A 1 99 ? 10.364 0.551 -17.331 1.00 89.19 99 VAL A C 1
ATOM 796 O O . VAL A 1 99 ? 11.221 0.303 -16.496 1.00 89.19 99 VAL A O 1
ATOM 799 N N . ASP A 1 100 ? 10.179 1.781 -17.824 1.00 89.25 100 ASP A N 1
ATOM 800 C CA . ASP A 1 100 ? 10.943 2.953 -17.378 1.00 89.25 100 ASP A CA 1
ATOM 801 C C . ASP A 1 100 ? 10.481 3.437 -15.987 1.00 89.25 100 ASP A C 1
ATOM 803 O O . ASP A 1 100 ? 11.116 4.296 -15.381 1.00 89.25 100 ASP A O 1
ATOM 807 N N . LEU A 1 101 ? 9.350 2.916 -15.492 1.00 88.81 101 LEU A N 1
ATOM 808 C CA . LEU A 1 101 ? 8.733 3.279 -14.212 1.00 88.81 101 LEU A CA 1
ATOM 809 C C . LEU A 1 101 ? 8.777 2.144 -13.181 1.00 88.81 101 LEU A C 1
ATOM 811 O O . LEU A 1 101 ? 8.472 2.374 -12.012 1.00 88.81 101 LEU A O 1
ATOM 815 N N . VAL A 1 102 ? 9.104 0.920 -13.604 1.00 89.00 102 VAL A N 1
ATOM 816 C CA . VAL A 1 102 ? 9.037 -0.282 -12.767 1.00 89.00 102 VAL A CA 1
ATOM 817 C C . VAL A 1 102 ? 10.373 -1.008 -12.804 1.00 89.00 102 VAL A C 1
ATOM 819 O O . VAL A 1 102 ? 10.778 -1.533 -13.840 1.00 89.00 102 VAL A O 1
ATOM 822 N N . ASP A 1 103 ? 11.025 -1.098 -11.646 1.00 88.38 103 ASP A N 1
ATOM 823 C CA . ASP A 1 103 ? 12.248 -1.883 -11.483 1.00 88.38 103 ASP A CA 1
ATOM 824 C C . ASP A 1 103 ? 11.917 -3.379 -11.354 1.00 88.38 103 ASP A C 1
ATOM 826 O O . ASP A 1 103 ? 11.663 -3.921 -10.271 1.00 88.38 103 ASP A O 1
ATOM 830 N N . PHE A 1 104 ? 11.877 -4.053 -12.502 1.00 86.38 104 PHE A N 1
ATOM 831 C CA . PHE A 1 104 ? 11.586 -5.482 -12.586 1.00 86.38 104 PHE A CA 1
ATOM 832 C C . PHE A 1 104 ? 12.658 -6.370 -11.964 1.00 86.38 104 PHE A C 1
ATOM 834 O O . PHE A 1 104 ? 12.337 -7.477 -11.523 1.00 86.38 104 PHE A O 1
ATOM 841 N N . ASP A 1 105 ? 13.913 -5.927 -11.948 1.00 87.19 105 ASP A N 1
ATOM 842 C CA . ASP A 1 105 ? 15.010 -6.736 -11.434 1.00 87.19 105 ASP A CA 1
ATOM 843 C C . ASP A 1 105 ? 14.951 -6.773 -9.908 1.00 87.19 105 ASP A C 1
ATOM 845 O O . ASP A 1 105 ? 14.886 -7.863 -9.332 1.00 87.19 105 ASP A O 1
ATOM 849 N N . VAL A 1 106 ? 14.807 -5.610 -9.264 1.00 86.81 106 VAL A N 1
ATOM 850 C CA . VAL A 1 106 ? 14.597 -5.522 -7.811 1.00 86.81 106 VAL A CA 1
ATOM 851 C C . VAL A 1 106 ? 13.325 -6.256 -7.393 1.00 86.81 106 VAL A C 1
ATOM 853 O O . VAL A 1 106 ? 13.344 -7.010 -6.417 1.00 86.81 106 VAL A O 1
ATOM 856 N N . GLN A 1 107 ? 12.226 -6.100 -8.141 1.00 85.94 107 GLN A N 1
ATOM 857 C CA . GLN A 1 107 ? 10.981 -6.817 -7.859 1.00 85.94 107 GLN A CA 1
ATOM 858 C C . GLN A 1 107 ? 11.197 -8.338 -7.920 1.00 85.94 107 GLN A C 1
ATOM 860 O O . GLN A 1 107 ? 10.877 -9.053 -6.968 1.00 85.94 107 GLN A O 1
ATOM 865 N N . ARG A 1 108 ? 11.776 -8.854 -9.008 1.00 86.88 108 ARG A N 1
ATOM 866 C CA . ARG A 1 108 ? 12.007 -10.294 -9.186 1.00 86.88 108 ARG A CA 1
ATOM 867 C C . ARG A 1 108 ? 12.909 -10.865 -8.092 1.00 86.88 108 ARG A C 1
ATOM 869 O O . ARG A 1 108 ? 12.587 -11.909 -7.527 1.00 86.88 108 ARG A O 1
ATOM 876 N N . GLU A 1 109 ? 14.012 -10.191 -7.783 1.00 87.69 109 GLU A N 1
ATOM 877 C CA . GLU A 1 109 ? 14.979 -10.643 -6.779 1.00 87.69 109 GLU A CA 1
ATOM 878 C C . GLU A 1 109 ? 14.395 -10.636 -5.366 1.00 87.69 109 GLU A C 1
ATOM 880 O O . GLU A 1 109 ? 14.528 -11.618 -4.633 1.00 87.69 109 GLU A O 1
ATOM 885 N N . ALA A 1 110 ? 13.688 -9.569 -4.990 1.00 86.69 110 ALA A N 1
ATOM 886 C CA . ALA A 1 110 ? 13.106 -9.461 -3.660 1.00 86.69 110 ALA A CA 1
ATOM 887 C C . ALA A 1 110 ? 12.006 -10.501 -3.415 1.00 86.69 110 ALA A C 1
ATOM 889 O O . ALA A 1 110 ? 11.915 -11.051 -2.317 1.00 86.69 110 ALA A O 1
ATOM 890 N N . HIS A 1 111 ? 11.180 -10.790 -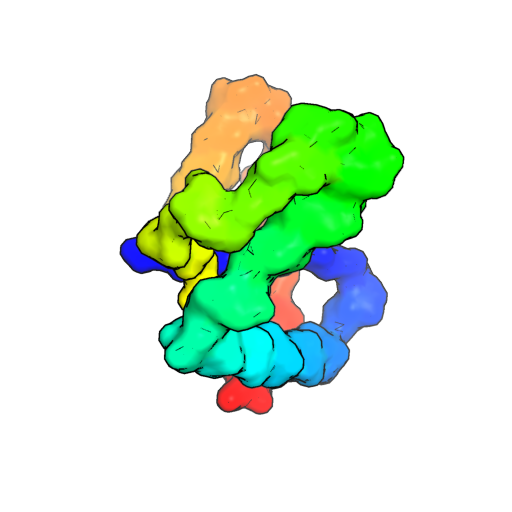4.425 1.00 85.25 111 HIS A N 1
ATOM 891 C CA . HIS A 1 111 ? 10.112 -11.785 -4.311 1.00 85.25 111 HIS A CA 1
ATOM 892 C C . HIS A 1 111 ? 10.622 -13.231 -4.361 1.00 85.25 111 HIS A C 1
ATOM 894 O O . HIS A 1 111 ? 9.985 -14.105 -3.781 1.00 85.25 111 HIS A O 1
ATOM 900 N N . ALA A 1 112 ? 11.779 -13.495 -4.978 1.00 82.81 112 ALA A N 1
ATOM 901 C CA . ALA A 1 112 ? 12.418 -14.813 -4.923 1.00 82.81 112 ALA A CA 1
ATOM 902 C C . ALA A 1 112 ? 12.936 -15.176 -3.514 1.00 82.81 112 ALA A C 1
ATOM 904 O O . ALA A 1 112 ? 13.179 -16.349 -3.233 1.00 82.81 112 ALA A O 1
ATOM 905 N N . ALA A 1 113 ? 13.110 -14.183 -2.635 1.00 72.50 113 ALA A N 1
ATOM 906 C CA . ALA A 1 113 ? 13.610 -14.340 -1.269 1.00 72.50 113 ALA A CA 1
ATOM 907 C C . ALA A 1 113 ? 12.504 -14.413 -0.186 1.00 72.50 113 ALA A C 1
ATOM 909 O O . ALA A 1 113 ? 12.822 -14.367 1.009 1.00 72.50 113 ALA A O 1
ATOM 910 N N . LEU A 1 114 ? 11.225 -14.467 -0.585 1.00 69.06 114 LEU A N 1
ATOM 911 C CA . LEU A 1 114 ? 10.032 -14.509 0.283 1.00 69.06 114 LEU A CA 1
ATOM 912 C C . LEU A 1 114 ? 9.447 -15.916 0.439 1.00 69.06 114 LEU A C 1
ATOM 914 O O . LEU A 1 114 ? 8.722 -16.105 1.448 1.00 69.06 114 LEU A O 1
#

Radius of gyration: 17.81 Å; chains: 1; bounding box: 37×33×40 Å